Protein AF-A0A0V8JJ35-F1 (afdb_monomer_lite)

Foldseek 3Di:
DVVLLVLQVLVVLVVCVVVDVLDDPVLSVQLSVLVVVLLVQLVPDPLDLVSLVVSLVVSVVSVVVSCVVSVNSCDPVNVVSVVVSSVCSSCVCVVPVVVPDD

Sequence (102 aa):
MEELKDSKPTLEWQERMEEDELFTVENIKATDEILDTYLNSLKESKDIEQDILRYVKQVVLSLNDLNEQFDYFIGTLEREELCEFIMEAANPKKEYCLNGKC

Organism: NCBI:txid1414648

pLDDT: mean 87.24, std 15.77, range [42.47, 98.5]

Secondary structure (DSSP, 8-state):
--TTTTT-HHHHHHHHTTT-TT--HHHHHHHHHHHHHHHHHHHHS-S-HHHHHHHHHHHHHHHHHHHHHTTT---HHHHHHHHHHHHHHH-TTHHHHTTT--

Structure (mmCIF, N/CA/C/O backbone):
data_AF-A0A0V8JJ35-F1
#
_entry.id   AF-A0A0V8JJ35-F1
#
loop_
_atom_site.group_PDB
_atom_site.id
_atom_site.type_symbol
_atom_site.label_atom_id
_atom_site.label_alt_id
_atom_site.label_comp_id
_atom_site.label_asym_id
_atom_site.label_entity_id
_atom_site.label_seq_id
_atom_site.pdbx_PDB_ins_code
_atom_site.Cartn_x
_atom_site.Cartn_y
_atom_site.Cartn_z
_atom_site.occupancy
_atom_site.B_iso_or_equiv
_atom_site.auth_seq_id
_atom_site.auth_comp_id
_atom_site.auth_asym_id
_atom_site.auth_atom_id
_atom_site.pdbx_PDB_model_num
ATOM 1 N N . MET A 1 1 ? 0.452 10.114 12.743 1.00 62.75 1 MET A N 1
ATOM 2 C CA . MET A 1 1 ? 0.018 9.774 11.366 1.00 62.75 1 MET A CA 1
ATOM 3 C C . MET A 1 1 ? 0.825 10.470 10.278 1.00 62.75 1 MET A C 1
ATOM 5 O O . MET A 1 1 ? 0.926 9.899 9.206 1.00 62.75 1 MET A O 1
ATOM 9 N N . GLU A 1 2 ? 1.401 11.655 10.518 1.00 63.25 2 GLU A N 1
ATOM 10 C CA . GLU A 1 2 ? 2.452 12.175 9.622 1.00 63.25 2 GLU A CA 1
ATOM 11 C C . GLU A 1 2 ? 3.705 11.282 9.667 1.00 63.25 2 GLU A C 1
ATOM 13 O O . GLU A 1 2 ? 4.199 10.915 8.615 1.00 63.25 2 GLU A O 1
ATOM 18 N N . GLU A 1 3 ? 4.086 10.760 10.840 1.00 71.50 3 GLU A N 1
ATOM 19 C CA . GLU A 1 3 ? 5.177 9.769 10.975 1.00 71.50 3 GLU A CA 1
ATOM 20 C C . GLU A 1 3 ? 4.972 8.488 10.142 1.00 71.50 3 GLU A C 1
ATOM 22 O O . GLU A 1 3 ? 5.939 7.880 9.707 1.00 71.50 3 GLU A O 1
ATOM 27 N N . LEU A 1 4 ? 3.716 8.103 9.865 1.00 78.31 4 LEU A N 1
ATOM 28 C CA . LEU A 1 4 ? 3.402 6.948 9.012 1.00 78.31 4 LEU A CA 1
ATOM 29 C C . LEU A 1 4 ? 3.532 7.262 7.518 1.00 78.31 4 LEU A C 1
ATOM 31 O O . LEU A 1 4 ? 3.595 6.354 6.704 1.00 78.31 4 LEU A O 1
ATOM 35 N N . LYS A 1 5 ? 3.527 8.533 7.112 1.00 77.38 5 LYS A N 1
ATOM 36 C CA . LYS A 1 5 ? 3.812 8.871 5.711 1.00 77.38 5 LYS A CA 1
ATOM 37 C C . LYS A 1 5 ? 5.301 8.753 5.418 1.00 77.38 5 LYS A C 1
ATOM 39 O O . LYS A 1 5 ? 5.664 8.307 4.337 1.00 77.38 5 LYS A O 1
ATOM 44 N N . ASP A 1 6 ? 6.125 9.096 6.402 1.00 83.81 6 ASP A N 1
ATOM 45 C CA . ASP A 1 6 ? 7.583 9.015 6.312 1.00 83.81 6 ASP A CA 1
ATOM 46 C C . ASP A 1 6 ? 8.103 7.572 6.458 1.00 83.81 6 ASP A C 1
ATOM 48 O O . ASP A 1 6 ? 9.275 7.315 6.210 1.00 83.81 6 ASP A O 1
ATOM 52 N N . SER A 1 7 ? 7.237 6.624 6.834 1.00 88.38 7 SER A N 1
ATOM 53 C CA . SER A 1 7 ? 7.556 5.198 6.974 1.00 88.38 7 SER A CA 1
ATOM 54 C C .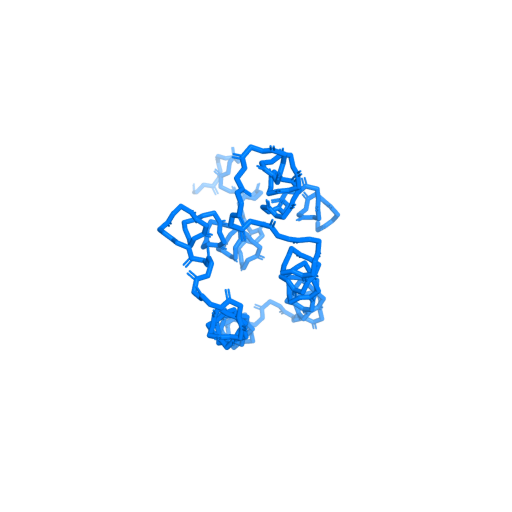 SER A 1 7 ? 6.956 4.327 5.863 1.00 88.38 7 SER A C 1
ATOM 56 O O . SER A 1 7 ? 6.846 3.111 6.034 1.00 88.38 7 SER A O 1
ATOM 58 N N . LYS A 1 8 ? 6.464 4.916 4.764 1.00 94.44 8 LYS A N 1
ATOM 59 C CA . LYS A 1 8 ? 5.910 4.121 3.663 1.00 94.44 8 LYS A CA 1
ATOM 60 C C . LYS A 1 8 ? 7.025 3.318 2.980 1.00 94.44 8 LYS A C 1
ATOM 62 O O . LYS A 1 8 ? 8.058 3.901 2.647 1.00 94.44 8 LYS A O 1
ATOM 67 N N . PRO A 1 9 ? 6.789 2.036 2.649 1.00 96.25 9 PRO A N 1
ATOM 68 C CA . PRO A 1 9 ? 7.790 1.218 1.962 1.00 96.25 9 PRO A CA 1
ATOM 69 C C . PRO A 1 9 ? 8.124 1.750 0.560 1.00 96.25 9 PRO A C 1
ATOM 71 O O . PRO A 1 9 ? 9.234 1.574 0.073 1.00 96.25 9 PRO A O 1
ATOM 74 N N . THR A 1 10 ? 7.202 2.492 -0.064 1.00 96.44 10 THR A N 1
ATOM 75 C CA . THR A 1 10 ? 7.397 3.127 -1.375 1.00 96.44 10 THR A CA 1
ATOM 76 C C . THR A 1 10 ? 8.571 4.107 -1.417 1.00 96.44 10 THR A C 1
ATOM 78 O O . THR A 1 10 ? 9.088 4.348 -2.504 1.00 96.44 10 THR A O 1
ATOM 81 N N . LEU A 1 11 ? 9.019 4.648 -0.277 1.00 94.88 11 LEU A N 1
ATOM 82 C CA . LEU A 1 11 ? 10.212 5.497 -0.205 1.00 94.88 11 LEU A CA 1
ATOM 83 C C . LEU A 1 11 ? 11.490 4.684 -0.450 1.00 94.88 11 LEU A C 1
ATOM 85 O O . LEU A 1 11 ? 12.288 5.043 -1.309 1.00 94.88 11 LEU A O 1
ATOM 89 N N . GLU A 1 12 ? 11.644 3.547 0.2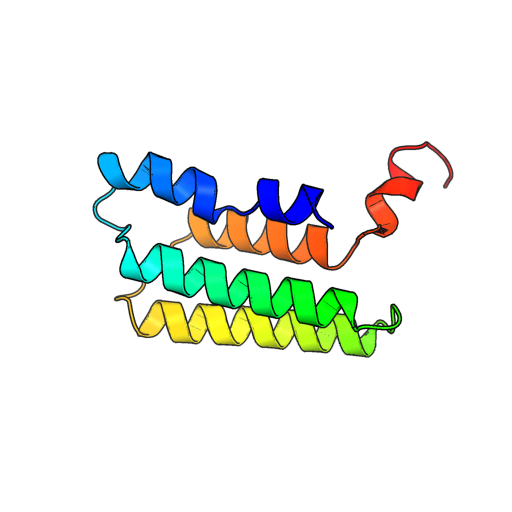28 1.00 93.94 12 GLU A N 1
ATOM 90 C CA . GLU A 1 12 ? 12.782 2.644 0.011 1.00 93.94 12 GLU A CA 1
ATOM 91 C C . GLU A 1 12 ? 12.724 1.991 -1.378 1.00 93.94 12 GLU A C 1
ATOM 93 O O . GLU A 1 12 ? 13.754 1.739 -1.999 1.00 93.94 12 GLU A O 1
ATOM 98 N N . TRP A 1 13 ? 11.524 1.763 -1.924 1.00 96.12 13 TRP A N 1
ATOM 99 C CA . TRP A 1 13 ? 11.365 1.244 -3.290 1.00 96.12 13 TRP A CA 1
ATOM 100 C C . TRP A 1 13 ? 11.874 2.232 -4.344 1.00 96.12 13 TRP A C 1
ATOM 102 O O . TRP A 1 13 ? 12.422 1.812 -5.360 1.00 96.12 13 TRP A O 1
ATOM 112 N N . GLN A 1 14 ? 11.737 3.544 -4.109 1.00 94.56 14 GLN A N 1
ATOM 113 C CA . GLN A 1 14 ? 12.307 4.568 -4.994 1.00 94.56 14 GLN A CA 1
ATOM 114 C C . GLN A 1 14 ? 13.833 4.514 -5.016 1.00 94.56 14 GLN A C 1
ATOM 116 O O . GLN A 1 14 ? 14.421 4.697 -6.078 1.00 94.56 14 GLN A O 1
ATOM 121 N N . GLU A 1 15 ? 14.464 4.241 -3.872 1.00 92.94 15 GLU A N 1
ATOM 122 C CA . GLU A 1 15 ? 15.915 4.053 -3.791 1.00 92.94 15 GLU A CA 1
ATOM 123 C C . GLU A 1 15 ? 16.340 2.767 -4.514 1.00 92.94 15 GLU A C 1
ATOM 125 O O . GLU A 1 15 ? 17.293 2.776 -5.291 1.00 92.94 15 GLU A O 1
ATOM 130 N N . ARG A 1 16 ? 15.581 1.675 -4.336 1.00 93.56 16 ARG A N 1
ATOM 131 C CA . ARG A 1 16 ? 15.834 0.392 -5.011 1.00 93.56 16 ARG A CA 1
ATOM 132 C C . ARG A 1 16 ? 15.594 0.424 -6.519 1.00 93.56 16 ARG A C 1
ATOM 134 O O . ARG A 1 16 ? 16.177 -0.391 -7.220 1.00 93.56 16 ARG A O 1
ATOM 141 N N . MET A 1 17 ? 14.801 1.361 -7.037 1.00 93.56 17 MET A N 1
ATOM 142 C CA . MET A 1 17 ? 14.497 1.472 -8.471 1.00 93.56 17 MET A CA 1
ATOM 143 C C . MET A 1 17 ? 15.745 1.651 -9.356 1.00 93.56 17 MET A C 1
ATOM 145 O O . MET A 1 17 ? 15.723 1.265 -10.521 1.00 93.56 17 MET A O 1
ATOM 149 N N . GLU A 1 18 ? 16.838 2.223 -8.837 1.00 88.31 18 GLU A N 1
ATOM 150 C CA . GLU A 1 18 ? 18.097 2.320 -9.597 1.00 88.31 18 GLU A CA 1
ATOM 151 C C . GLU A 1 18 ? 18.804 0.962 -9.763 1.00 88.31 18 GLU A C 1
ATOM 153 O O . GLU A 1 18 ? 19.580 0.783 -10.704 1.00 88.31 18 GLU A O 1
ATOM 158 N N . GLU A 1 19 ? 18.535 0.009 -8.869 1.00 87.94 19 GLU A N 1
ATOM 159 C CA . GLU A 1 19 ? 19.182 -1.307 -8.816 1.00 87.94 19 GLU A CA 1
ATOM 160 C C . GLU A 1 19 ? 18.260 -2.453 -9.265 1.00 87.94 19 GLU A C 1
ATOM 162 O O . GLU A 1 19 ? 18.749 -3.498 -9.699 1.00 87.94 19 GLU A O 1
ATOM 167 N N . ASP A 1 20 ? 16.943 -2.262 -9.176 1.00 85.88 20 ASP A N 1
ATOM 168 C CA . ASP A 1 20 ? 15.926 -3.291 -9.370 1.00 85.88 20 ASP A CA 1
ATOM 169 C C . ASP A 1 20 ? 14.941 -2.920 -10.494 1.00 85.88 20 ASP A C 1
ATOM 171 O O . ASP A 1 20 ? 14.113 -2.016 -10.360 1.00 85.88 20 ASP A O 1
ATOM 175 N N . GLU A 1 21 ? 15.005 -3.665 -11.604 1.00 87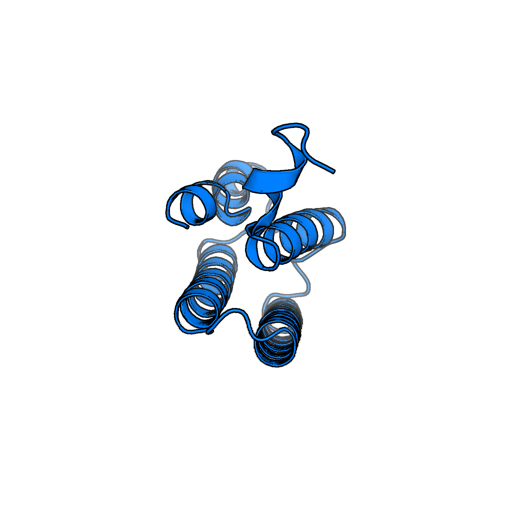.44 21 GLU A N 1
ATOM 176 C CA . GLU A 1 21 ? 14.138 -3.490 -12.783 1.00 87.44 21 GLU A CA 1
ATOM 177 C C . GLU A 1 21 ? 12.653 -3.802 -12.503 1.00 87.44 21 GLU A C 1
ATOM 179 O O . GLU A 1 21 ? 11.790 -3.528 -13.339 1.00 87.44 21 GLU A O 1
ATOM 184 N N . LEU A 1 22 ? 12.346 -4.371 -11.334 1.00 90.62 22 LEU A N 1
ATOM 185 C CA . LEU A 1 22 ? 10.993 -4.629 -10.844 1.00 90.62 22 LEU A CA 1
ATOM 186 C C . LEU A 1 22 ? 10.199 -3.338 -10.602 1.00 90.62 22 LEU A C 1
ATOM 188 O O . LEU A 1 22 ? 8.974 -3.301 -10.770 1.00 90.62 22 LEU A O 1
ATOM 192 N N . PHE A 1 23 ? 10.886 -2.271 -10.194 1.00 95.88 23 PHE A N 1
ATOM 193 C CA . PHE A 1 23 ? 10.256 -1.009 -9.843 1.00 95.88 23 PHE A CA 1
ATOM 194 C C . PHE A 1 23 ? 10.212 -0.045 -11.022 1.00 95.88 23 PHE A C 1
ATOM 196 O O . PHE A 1 23 ? 11.169 0.155 -11.764 1.00 95.88 23 PHE A O 1
ATOM 203 N N . THR A 1 24 ? 9.065 0.609 -11.161 1.00 95.88 24 THR A N 1
ATOM 204 C CA . THR A 1 24 ? 8.849 1.695 -12.110 1.00 95.88 24 THR A CA 1
ATOM 205 C C . THR A 1 24 ? 8.251 2.874 -11.365 1.00 95.88 24 THR A C 1
ATOM 207 O O . THR A 1 24 ? 7.603 2.723 -10.327 1.00 95.88 24 THR A O 1
ATOM 210 N N . VAL A 1 25 ? 8.420 4.075 -11.910 1.00 96.25 25 VAL A N 1
ATOM 211 C CA . VAL A 1 25 ? 7.796 5.271 -11.331 1.00 96.25 25 VAL A CA 1
ATOM 212 C C . VAL A 1 25 ? 6.277 5.082 -11.243 1.00 96.25 25 VAL A C 1
ATOM 214 O O . VAL A 1 25 ? 5.649 5.490 -10.268 1.00 96.25 25 VAL A O 1
ATOM 217 N N . GLU A 1 26 ? 5.687 4.429 -12.243 1.00 97.06 26 GLU A N 1
ATOM 218 C CA . GLU A 1 26 ? 4.262 4.148 -12.333 1.00 97.06 26 GLU A CA 1
ATOM 219 C C . GLU A 1 26 ? 3.776 3.188 -11.240 1.00 97.06 26 GLU A C 1
ATOM 221 O O . GLU A 1 26 ? 2.801 3.512 -10.556 1.00 97.06 26 GLU A O 1
ATOM 226 N N . ASN A 1 27 ? 4.434 2.037 -11.048 1.00 97.50 27 ASN A N 1
ATOM 227 C CA . ASN A 1 27 ? 3.977 1.043 -10.069 1.00 97.50 27 ASN A CA 1
ATOM 228 C C . ASN A 1 27 ? 4.204 1.500 -8.617 1.00 97.50 27 ASN A C 1
ATOM 230 O O . ASN A 1 27 ? 3.327 1.304 -7.768 1.00 97.50 27 ASN A O 1
ATOM 234 N N . ILE A 1 28 ? 5.305 2.209 -8.345 1.00 97.62 28 ILE A N 1
ATOM 235 C CA . ILE A 1 28 ? 5.575 2.819 -7.041 1.00 97.62 28 ILE A CA 1
ATOM 236 C C . ILE A 1 28 ? 4.507 3.864 -6.741 1.00 97.62 28 ILE A C 1
ATOM 238 O O . ILE A 1 28 ? 3.899 3.834 -5.672 1.00 97.62 28 ILE A O 1
ATOM 242 N N . LYS A 1 29 ? 4.237 4.773 -7.684 1.00 97.88 29 LYS A N 1
ATOM 243 C CA . LYS A 1 29 ? 3.249 5.835 -7.483 1.00 97.88 29 LYS A CA 1
ATOM 244 C C . LYS A 1 29 ? 1.847 5.270 -7.256 1.00 97.88 29 LYS A C 1
ATOM 246 O O . LYS A 1 29 ? 1.145 5.727 -6.359 1.00 97.88 29 LYS A O 1
ATOM 251 N N . ALA A 1 30 ? 1.446 4.268 -8.033 1.00 98.19 30 ALA A N 1
ATOM 252 C CA . ALA A 1 30 ? 0.145 3.630 -7.864 1.00 98.19 30 ALA A CA 1
ATOM 253 C C . ALA A 1 30 ? 0.025 2.918 -6.504 1.00 98.19 30 ALA A C 1
ATOM 255 O O . ALA A 1 30 ? -1.021 2.990 -5.857 1.00 98.19 30 ALA A O 1
ATOM 256 N N . THR A 1 31 ? 1.106 2.292 -6.028 1.00 98.31 31 THR A N 1
ATOM 257 C CA . THR A 1 31 ? 1.163 1.735 -4.667 1.00 98.31 31 THR A CA 1
ATOM 258 C C . THR A 1 31 ? 1.015 2.838 -3.620 1.00 98.31 31 THR A C 1
ATOM 260 O O . THR A 1 31 ? 0.219 2.710 -2.690 1.00 98.31 31 THR A O 1
ATOM 263 N N . ASP A 1 32 ? 1.736 3.947 -3.787 1.00 97.94 32 ASP A N 1
ATOM 264 C CA . ASP A 1 32 ? 1.739 5.069 -2.850 1.00 97.94 32 ASP A CA 1
ATOM 265 C C . ASP A 1 32 ? 0.345 5.696 -2.674 1.00 97.94 32 ASP A C 1
ATOM 267 O O . ASP A 1 32 ? -0.081 5.952 -1.544 1.00 97.94 32 ASP A O 1
ATOM 271 N N . GLU A 1 33 ? -0.397 5.851 -3.776 1.00 98.00 33 GLU A N 1
ATOM 272 C CA . GLU A 1 33 ? -1.777 6.355 -3.797 1.00 98.00 33 GLU A CA 1
ATOM 273 C C . GLU A 1 33 ? -2.761 5.412 -3.075 1.00 98.00 33 GLU A C 1
ATOM 275 O O . GLU A 1 33 ? -3.673 5.865 -2.367 1.00 98.00 33 GLU A O 1
ATOM 280 N N . ILE A 1 34 ? -2.573 4.091 -3.201 1.00 98.38 34 ILE A N 1
ATOM 281 C CA . ILE A 1 34 ? -3.356 3.089 -2.460 1.00 98.38 34 ILE A CA 1
ATOM 282 C C . ILE A 1 34 ? -3.085 3.209 -0.955 1.00 98.38 34 ILE A C 1
ATOM 284 O O . ILE A 1 34 ? -4.032 3.220 -0.159 1.00 98.38 34 ILE A O 1
ATOM 288 N N . LEU A 1 35 ? -1.816 3.345 -0.559 1.00 97.62 35 LEU A N 1
ATOM 289 C CA . LEU A 1 35 ? -1.432 3.512 0.844 1.00 97.62 35 LEU A CA 1
ATOM 290 C C . LEU A 1 35 ? -1.948 4.836 1.427 1.00 97.62 35 LEU A C 1
ATOM 292 O O . LEU A 1 35 ? -2.444 4.851 2.553 1.00 97.62 35 LEU A O 1
ATOM 296 N N . ASP A 1 36 ? -1.925 5.931 0.664 1.00 96.00 36 ASP A N 1
ATOM 297 C CA . ASP A 1 36 ? -2.521 7.205 1.088 1.00 96.00 36 ASP A CA 1
ATOM 298 C C . ASP A 1 36 ? -4.027 7.097 1.301 1.00 96.00 36 ASP A C 1
ATOM 300 O O . ASP A 1 36 ? -4.562 7.591 2.297 1.00 96.00 36 ASP A O 1
ATOM 304 N N . THR A 1 37 ? -4.722 6.427 0.384 1.00 95.94 37 THR A N 1
ATOM 305 C CA . THR A 1 37 ? -6.164 6.192 0.498 1.00 95.94 37 THR A CA 1
ATOM 306 C C . THR A 1 37 ? -6.489 5.395 1.761 1.00 95.94 37 THR A C 1
ATOM 308 O O . THR A 1 37 ? -7.430 5.729 2.489 1.00 95.94 37 THR A O 1
ATOM 311 N N . TYR A 1 38 ? -5.682 4.378 2.062 1.00 95.69 38 TYR A N 1
ATOM 312 C CA . TYR A 1 38 ? -5.796 3.598 3.288 1.00 95.69 38 TYR A CA 1
ATOM 313 C C . TYR A 1 38 ? -5.567 4.449 4.545 1.00 95.69 38 TYR A C 1
ATOM 315 O O . TYR A 1 38 ? -6.429 4.468 5.426 1.00 95.69 38 TYR A O 1
ATOM 323 N N . LEU A 1 39 ? -4.473 5.218 4.611 1.00 93.62 39 LEU A N 1
ATOM 324 C CA . LEU A 1 39 ? -4.191 6.108 5.743 1.00 93.62 39 LEU A CA 1
ATOM 325 C C . LEU A 1 39 ? -5.307 7.138 5.956 1.00 93.62 39 LEU A C 1
ATOM 327 O O . LEU A 1 39 ? -5.720 7.377 7.088 1.00 93.62 39 LEU A O 1
ATOM 331 N N . ASN A 1 40 ? -5.824 7.736 4.882 1.00 92.50 40 ASN A N 1
ATOM 332 C CA . ASN A 1 40 ? -6.928 8.690 4.970 1.00 92.50 40 ASN A CA 1
ATOM 333 C C . ASN A 1 40 ? -8.214 8.023 5.482 1.00 92.50 40 ASN A C 1
ATOM 335 O O . ASN A 1 40 ? -8.888 8.587 6.341 1.00 92.50 40 ASN A O 1
ATOM 339 N N . SER A 1 41 ? -8.503 6.795 5.047 1.00 92.25 41 SER A N 1
ATOM 340 C CA . SER A 1 41 ? -9.648 6.022 5.550 1.00 92.25 41 SER A CA 1
ATOM 341 C C . SER A 1 41 ? -9.521 5.721 7.049 1.00 92.25 41 SER A C 1
ATOM 343 O O . SER A 1 41 ? -10.496 5.828 7.795 1.00 92.25 41 SER A O 1
ATOM 345 N N . LEU A 1 42 ? -8.306 5.416 7.522 1.00 90.25 42 LEU A N 1
ATOM 346 C CA . LEU A 1 42 ? -8.031 5.232 8.948 1.00 90.25 42 LEU A CA 1
ATOM 347 C C . LEU A 1 42 ? -8.212 6.528 9.757 1.00 90.25 42 LEU A C 1
ATOM 349 O O . LEU A 1 42 ? -8.782 6.462 10.846 1.00 90.25 42 LEU A O 1
ATOM 353 N N . LYS A 1 43 ? -7.806 7.701 9.232 1.00 86.56 43 LYS A N 1
ATOM 354 C CA . LYS A 1 43 ? -8.032 9.023 9.878 1.00 86.56 43 LYS A CA 1
ATOM 355 C C . LYS A 1 43 ? -9.501 9.311 10.132 1.00 86.56 43 LYS A C 1
ATOM 357 O O . LYS A 1 43 ? -9.839 9.922 11.141 1.00 86.56 43 LYS A O 1
ATOM 362 N N . GLU A 1 44 ? -10.352 8.937 9.185 1.00 83.81 44 GLU A N 1
ATOM 363 C CA . GLU A 1 44 ? -11.792 9.178 9.260 1.00 83.81 44 GLU A CA 1
ATOM 364 C C . GLU A 1 44 ? -12.511 8.155 10.151 1.00 83.81 44 GLU A C 1
ATOM 366 O O . GLU A 1 44 ? -13.649 8.382 10.577 1.00 83.81 44 GLU A O 1
ATOM 371 N N . SER A 1 45 ? -11.850 7.037 10.461 1.00 80.06 45 SER A N 1
ATOM 372 C CA . SER A 1 45 ? -12.374 6.014 11.356 1.00 80.06 45 SER A CA 1
ATOM 373 C C . SER A 1 45 ? -12.439 6.522 12.801 1.00 80.06 45 SER A C 1
ATOM 375 O O . SER A 1 45 ? -11.574 7.258 13.269 1.00 80.06 45 SER A O 1
ATOM 377 N N . LYS A 1 46 ? -13.470 6.112 13.546 1.00 73.94 46 LYS A N 1
ATOM 378 C CA . LYS A 1 46 ? -13.610 6.419 14.983 1.00 73.94 46 LYS A CA 1
ATOM 379 C C . LYS A 1 46 ? -13.022 5.313 15.871 1.00 73.94 46 LYS A C 1
ATOM 381 O O . LYS A 1 46 ? -13.619 4.990 16.895 1.00 73.94 46 LYS A O 1
ATOM 386 N N . ASP A 1 47 ? -11.927 4.681 15.440 1.00 67.56 47 ASP A N 1
ATOM 387 C CA . ASP A 1 47 ? -11.316 3.504 16.085 1.00 67.56 47 ASP A CA 1
ATOM 388 C C . ASP A 1 47 ? -12.288 2.325 16.292 1.00 67.56 47 ASP A C 1
ATOM 390 O O . ASP A 1 47 ? -12.177 1.538 17.238 1.00 67.56 47 ASP A O 1
ATOM 394 N N . ILE A 1 48 ? -13.275 2.191 15.405 1.00 78.50 48 ILE A N 1
ATOM 395 C CA . ILE A 1 48 ? -14.188 1.050 15.414 1.00 78.50 48 ILE A CA 1
ATOM 396 C C . ILE A 1 48 ? -13.453 -0.112 14.748 1.00 78.50 48 ILE A C 1
ATOM 398 O O . ILE A 1 48 ? -13.138 -0.057 13.563 1.00 78.50 48 ILE A O 1
ATOM 402 N N . GLU A 1 49 ? -13.204 -1.181 15.501 1.00 82.81 49 GLU A N 1
ATOM 403 C CA . GLU A 1 49 ? -12.465 -2.370 15.043 1.00 82.81 49 GLU A CA 1
ATOM 404 C C . GLU A 1 49 ? -12.977 -2.919 13.697 1.00 82.81 49 GLU A C 1
ATOM 406 O O . GLU A 1 49 ? -12.194 -3.315 12.835 1.00 82.81 49 GLU A O 1
ATOM 411 N N . GLN A 1 50 ? -14.296 -2.881 13.480 1.00 85.12 50 GLN A N 1
ATOM 412 C CA . GLN A 1 50 ? -14.919 -3.306 12.223 1.00 85.12 50 GLN A CA 1
ATOM 413 C C . GLN A 1 50 ? -14.543 -2.415 11.031 1.00 85.12 50 GLN A C 1
ATOM 415 O O . GLN A 1 50 ? -14.355 -2.932 9.929 1.00 85.12 50 GLN A O 1
ATOM 420 N N . ASP A 1 51 ? -14.414 -1.102 11.240 1.00 88.38 51 ASP A N 1
ATOM 421 C CA . ASP A 1 51 ? -14.003 -0.163 10.195 1.00 88.38 51 ASP A CA 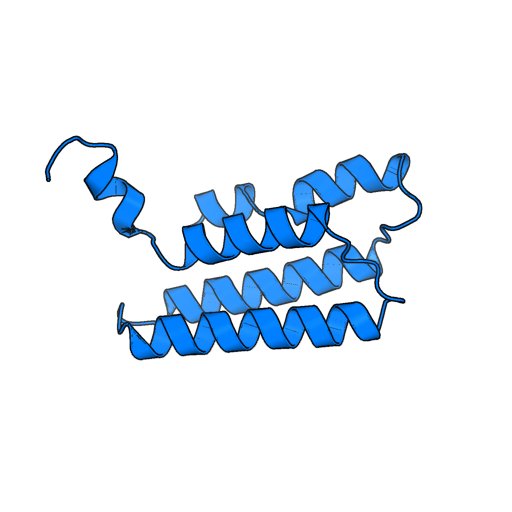1
ATOM 422 C C . ASP A 1 51 ? -12.524 -0.366 9.855 1.00 88.38 51 ASP A C 1
ATOM 424 O O . ASP A 1 51 ? -12.180 -0.472 8.680 1.00 88.38 51 ASP A O 1
ATOM 428 N N . ILE A 1 52 ? -11.665 -0.538 10.867 1.00 89.69 52 ILE A N 1
ATOM 429 C CA . ILE A 1 52 ? -10.237 -0.841 10.669 1.00 89.69 52 ILE A CA 1
ATOM 430 C C . ILE A 1 52 ? -10.076 -2.128 9.853 1.00 89.69 52 ILE A C 1
ATOM 432 O O . ILE A 1 52 ? -9.395 -2.129 8.828 1.00 89.69 52 ILE A O 1
ATOM 436 N N . LEU A 1 53 ? -10.754 -3.214 10.245 1.00 91.44 53 LEU A N 1
ATOM 437 C CA . LEU A 1 53 ? -10.695 -4.485 9.519 1.00 91.44 53 LEU A CA 1
ATOM 438 C C . LEU A 1 53 ? -11.196 -4.347 8.074 1.00 91.44 53 LEU A C 1
ATOM 440 O O . LEU A 1 53 ? -10.636 -4.948 7.153 1.00 91.44 53 LEU A O 1
ATOM 444 N N . ARG A 1 54 ? -12.245 -3.546 7.858 1.00 94.25 54 ARG A N 1
ATOM 445 C CA . ARG A 1 54 ? -12.754 -3.246 6.518 1.00 94.25 54 ARG A CA 1
ATOM 446 C C . ARG A 1 54 ? -11.708 -2.514 5.676 1.00 94.25 54 ARG A C 1
ATOM 448 O O . ARG A 1 54 ? -11.516 -2.906 4.526 1.00 94.25 54 ARG A O 1
ATOM 455 N N . TYR A 1 55 ? -11.038 -1.503 6.222 1.00 95.19 55 TYR A N 1
ATOM 456 C CA . TYR A 1 55 ? -10.012 -0.748 5.501 1.00 95.19 55 TYR A CA 1
ATOM 457 C C . TYR A 1 55 ? -8.772 -1.593 5.207 1.00 95.19 55 TYR A C 1
ATOM 459 O O . TYR A 1 55 ? -8.284 -1.558 4.080 1.00 95.19 55 TYR A O 1
ATOM 467 N N . VAL A 1 56 ? -8.338 -2.438 6.150 1.00 95.50 56 VAL A N 1
ATOM 468 C CA . VAL A 1 56 ? -7.267 -3.427 5.926 1.00 95.50 56 VAL A CA 1
ATOM 469 C C . VAL A 1 56 ? -7.632 -4.367 4.776 1.00 95.50 56 VAL A C 1
ATOM 471 O O . VAL A 1 56 ? -6.839 -4.595 3.865 1.00 95.50 56 VAL A O 1
ATOM 474 N N . LYS A 1 57 ? -8.863 -4.888 4.759 1.00 96.81 57 LYS A N 1
ATOM 475 C CA . LYS A 1 57 ? -9.323 -5.731 3.650 1.00 96.81 57 LYS A CA 1
ATOM 476 C C . LYS A 1 57 ? -9.302 -4.978 2.318 1.00 96.81 57 LYS A C 1
ATOM 478 O O . LYS A 1 57 ? -8.900 -5.552 1.312 1.00 96.81 57 LYS A O 1
ATOM 483 N N . GLN A 1 58 ? -9.758 -3.726 2.299 1.00 97.62 58 GLN A N 1
ATOM 484 C CA . GLN A 1 58 ? -9.795 -2.920 1.079 1.00 97.62 58 GLN A CA 1
ATOM 485 C C . GLN A 1 58 ? -8.394 -2.652 0.531 1.00 97.62 58 GLN A C 1
ATOM 487 O O . GLN A 1 58 ? -8.178 -2.891 -0.651 1.00 97.62 58 GLN A O 1
ATOM 492 N N . VAL A 1 59 ? -7.440 -2.236 1.370 1.00 98.06 59 VAL A N 1
ATOM 493 C CA . VAL A 1 59 ? -6.068 -1.968 0.913 1.00 98.06 59 VAL A CA 1
ATOM 494 C C . VAL A 1 59 ? -5.391 -3.234 0.381 1.00 98.06 59 VAL A C 1
ATOM 496 O O . VAL A 1 59 ? -4.783 -3.189 -0.681 1.00 98.06 59 VAL A O 1
ATOM 499 N N . VAL A 1 60 ? -5.574 -4.389 1.036 1.00 98.00 60 VAL A N 1
ATOM 500 C CA . VAL A 1 60 ? -5.009 -5.670 0.572 1.00 98.00 60 VAL A CA 1
ATOM 501 C C 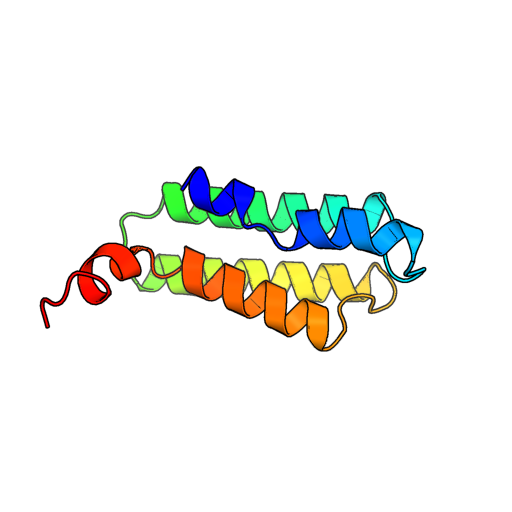. VAL A 1 60 ? -5.586 -6.089 -0.782 1.00 98.00 60 VAL A C 1
ATOM 503 O O . VAL A 1 60 ? -4.846 -6.559 -1.642 1.00 98.00 60 VAL A O 1
ATOM 506 N N . LEU A 1 61 ? -6.896 -5.921 -0.991 1.00 98.38 61 LEU A N 1
ATOM 507 C CA . LEU A 1 61 ? -7.516 -6.213 -2.286 1.00 98.38 61 LEU A CA 1
ATOM 508 C C . LEU A 1 61 ? -6.986 -5.278 -3.376 1.00 98.38 61 LEU A C 1
ATOM 510 O O . LEU A 1 61 ? -6.560 -5.768 -4.415 1.00 98.38 61 LEU A O 1
ATOM 514 N N . SER A 1 62 ? -6.913 -3.972 -3.108 1.00 98.44 62 SER A N 1
ATOM 515 C CA . SER A 1 62 ? -6.356 -3.004 -4.058 1.00 98.44 62 SER A CA 1
ATOM 516 C C . SER A 1 62 ? -4.902 -3.313 -4.424 1.00 98.44 62 SER A C 1
ATOM 518 O O . SER A 1 62 ? -4.531 -3.187 -5.585 1.00 98.44 62 SER A O 1
ATOM 520 N N . LEU A 1 63 ? -4.079 -3.745 -3.462 1.00 98.50 63 LEU A N 1
ATOM 521 C CA . LEU A 1 63 ? -2.690 -4.143 -3.714 1.00 98.50 63 LEU A CA 1
ATOM 522 C C . LEU A 1 63 ? -2.595 -5.431 -4.542 1.00 98.50 63 LEU A C 1
ATOM 524 O O . LEU A 1 63 ? -1.719 -5.532 -5.395 1.00 98.50 63 LEU A O 1
ATOM 528 N N . ASN A 1 64 ? -3.489 -6.403 -4.337 1.00 97.81 64 ASN A N 1
ATOM 529 C CA . ASN A 1 64 ? -3.539 -7.601 -5.181 1.00 97.81 64 ASN A CA 1
ATOM 530 C C . ASN A 1 64 ? -3.941 -7.254 -6.621 1.00 97.81 64 ASN A C 1
ATOM 532 O O . ASN A 1 64 ? -3.268 -7.694 -7.549 1.00 97.81 64 ASN A O 1
ATOM 536 N N . ASP A 1 65 ? -4.973 -6.426 -6.797 1.00 98.25 65 ASP A N 1
ATOM 537 C CA . ASP A 1 65 ? -5.414 -5.966 -8.118 1.00 98.25 65 ASP A CA 1
ATOM 538 C C . ASP A 1 65 ? -4.311 -5.155 -8.818 1.00 98.25 65 ASP A C 1
ATOM 540 O O . ASP A 1 65 ? -4.118 -5.272 -10.028 1.00 98.25 65 ASP A O 1
ATOM 544 N N . LEU A 1 66 ? -3.571 -4.329 -8.068 1.00 98.12 66 LEU A N 1
ATOM 545 C CA . LEU A 1 66 ? -2.410 -3.600 -8.578 1.00 98.12 66 LEU A CA 1
ATOM 546 C C . LEU A 1 66 ? -1.305 -4.565 -9.017 1.00 98.12 66 LEU A C 1
ATOM 548 O O . LEU A 1 66 ? -0.729 -4.403 -10.089 1.00 98.12 66 LEU A O 1
ATOM 552 N N . ASN A 1 67 ? -1.029 -5.584 -8.207 1.00 97.62 67 ASN A N 1
ATOM 553 C CA . ASN A 1 67 ? -0.007 -6.569 -8.516 1.00 97.62 67 ASN A CA 1
ATOM 554 C C . ASN A 1 67 ? -0.294 -7.292 -9.841 1.00 97.62 67 ASN A C 1
ATOM 556 O O . ASN A 1 67 ? 0.610 -7.478 -10.647 1.00 97.62 67 ASN A O 1
ATOM 560 N N . GLU A 1 68 ? -1.554 -7.655 -10.095 1.00 97.25 68 GLU A N 1
ATOM 561 C CA . GLU A 1 68 ? -1.971 -8.260 -11.369 1.00 97.25 68 GLU A CA 1
ATOM 562 C C . GLU A 1 68 ? -1.816 -7.302 -12.561 1.00 97.25 68 GLU A C 1
ATOM 564 O O . GLU A 1 68 ? -1.484 -7.735 -13.663 1.00 97.25 68 GLU A O 1
ATOM 569 N N . GLN A 1 69 ? -2.026 -5.997 -12.357 1.00 97.44 69 GLN A N 1
ATOM 570 C CA . GLN A 1 69 ? -1.875 -4.981 -13.406 1.00 97.44 69 GLN A CA 1
ATOM 571 C C . GLN A 1 69 ? -0.415 -4.726 -13.799 1.00 97.44 69 GLN A C 1
ATOM 573 O O . GLN A 1 69 ? -0.148 -4.380 -14.949 1.00 97.44 69 GLN A O 1
ATOM 578 N N . PHE A 1 70 ? 0.517 -4.895 -12.861 1.00 96.12 70 PHE A N 1
ATOM 579 C CA . PHE A 1 70 ? 1.939 -4.586 -13.027 1.00 96.12 70 PHE A CA 1
ATOM 580 C C . PHE A 1 70 ? 2.814 -5.850 -13.024 1.00 96.12 70 PHE A C 1
ATOM 582 O O . PHE A 1 70 ? 3.867 -5.880 -12.396 1.00 96.12 70 PHE A O 1
ATOM 589 N N . ASP A 1 71 ? 2.359 -6.898 -13.718 1.00 94.31 71 ASP A N 1
ATOM 590 C CA . ASP A 1 71 ? 3.103 -8.147 -13.971 1.00 94.31 71 ASP A CA 1
ATOM 591 C C . ASP A 1 71 ? 3.691 -8.814 -12.713 1.00 94.31 71 ASP A C 1
ATOM 593 O O . ASP A 1 71 ? 4.805 -9.330 -12.698 1.00 94.31 71 ASP A O 1
ATOM 597 N N . TYR A 1 72 ? 2.914 -8.808 -11.629 1.00 94.75 72 TYR A N 1
ATOM 598 C CA . TYR A 1 72 ? 3.251 -9.447 -10.359 1.00 94.75 72 TYR A CA 1
ATOM 599 C C . TYR A 1 72 ? 4.533 -8.925 -9.687 1.00 94.75 72 TYR A C 1
ATOM 601 O O . TYR A 1 72 ? 5.224 -9.690 -9.012 1.00 94.75 72 TYR A O 1
ATOM 609 N N . PHE A 1 73 ? 4.816 -7.623 -9.809 1.00 96.31 73 PHE A N 1
ATOM 610 C CA . PHE A 1 73 ? 6.014 -7.007 -9.227 1.00 96.31 73 PHE A CA 1
ATOM 611 C C . PHE A 1 73 ? 6.101 -7.071 -7.687 1.00 96.31 73 PHE A C 1
ATOM 613 O O . PHE A 1 73 ? 7.182 -7.000 -7.121 1.00 96.31 73 PHE A O 1
ATOM 620 N N . ILE A 1 74 ? 4.979 -7.221 -6.981 1.00 97.00 74 ILE A N 1
ATOM 621 C CA . ILE A 1 74 ? 4.941 -7.343 -5.519 1.00 97.00 74 ILE A CA 1
ATOM 622 C C . ILE A 1 74 ? 5.294 -8.785 -5.119 1.00 97.00 74 ILE A C 1
ATOM 624 O O . ILE A 1 74 ? 4.422 -9.666 -4.992 1.00 97.00 74 ILE A O 1
ATOM 628 N N . GLY A 1 75 ? 6.595 -8.997 -4.915 1.00 94.12 75 GLY A N 1
ATOM 629 C CA . GLY A 1 75 ? 7.213 -10.240 -4.476 1.00 94.12 75 GLY A CA 1
ATOM 630 C C . GLY A 1 75 ? 7.068 -10.509 -2.977 1.00 94.12 75 GLY A C 1
ATOM 631 O O . GLY A 1 75 ? 6.225 -9.941 -2.283 1.00 94.12 75 GLY A O 1
ATOM 632 N N . THR A 1 76 ? 7.863 -11.449 -2.462 1.00 96.12 76 THR A N 1
ATOM 633 C CA . THR A 1 76 ? 7.827 -11.825 -1.039 1.00 96.12 76 THR A CA 1
ATOM 634 C C . THR A 1 76 ? 8.264 -10.675 -0.137 1.00 96.12 76 THR A C 1
ATOM 636 O O . THR A 1 76 ? 7.565 -10.395 0.832 1.00 96.12 76 THR A O 1
ATOM 639 N N . LEU A 1 77 ? 9.364 -9.999 -0.479 1.00 95.44 77 LEU A N 1
ATOM 640 C CA . LEU A 1 77 ? 9.914 -8.902 0.319 1.00 95.44 77 LEU A CA 1
ATOM 641 C C . LEU A 1 77 ? 8.935 -7.725 0.375 1.00 95.44 77 LEU A C 1
ATOM 643 O O . LEU A 1 77 ? 8.557 -7.274 1.450 1.00 95.44 77 LEU A O 1
ATOM 647 N N . GLU A 1 78 ? 8.420 -7.317 -0.781 1.00 97.00 78 GLU A N 1
ATOM 648 C CA . GLU A 1 78 ? 7.482 -6.201 -0.901 1.00 97.00 78 GLU A CA 1
ATOM 649 C C . GLU A 1 78 ? 6.180 -6.492 -0.144 1.00 97.00 78 GLU A C 1
ATOM 651 O O . GLU A 1 78 ? 5.583 -5.602 0.462 1.00 97.00 78 GLU A O 1
ATOM 656 N N . ARG A 1 79 ? 5.727 -7.756 -0.133 1.00 97.25 79 ARG A N 1
ATOM 657 C CA . ARG A 1 79 ? 4.563 -8.178 0.663 1.00 97.25 79 ARG A CA 1
ATOM 658 C C . ARG A 1 79 ? 4.817 -8.074 2.157 1.00 97.25 79 ARG A C 1
ATOM 660 O O . ARG A 1 79 ? 3.892 -7.701 2.874 1.00 97.25 79 ARG A O 1
ATOM 667 N N . GLU A 1 80 ? 6.007 -8.436 2.624 1.00 97.56 80 GLU A N 1
ATOM 668 C CA . GLU A 1 80 ? 6.377 -8.334 4.037 1.00 97.56 80 GLU A CA 1
ATOM 669 C C . GLU A 1 80 ? 6.398 -6.866 4.474 1.00 97.56 80 GLU A C 1
ATOM 671 O O . GLU A 1 80 ? 5.696 -6.511 5.422 1.00 97.56 80 GLU A O 1
ATOM 676 N N . GLU A 1 81 ? 7.053 -5.997 3.705 1.00 96.88 81 GLU A N 1
ATOM 677 C CA . GLU A 1 81 ? 7.118 -4.549 3.951 1.00 96.88 81 GLU A CA 1
ATOM 678 C C . GLU A 1 81 ? 5.725 -3.895 3.958 1.00 96.88 81 GLU A C 1
ATOM 680 O O . GLU A 1 81 ? 5.370 -3.147 4.875 1.00 96.88 81 GLU A O 1
ATOM 685 N N . LEU A 1 82 ? 4.877 -4.223 2.974 1.00 97.88 82 LEU A N 1
ATOM 686 C CA . LEU A 1 82 ? 3.487 -3.759 2.934 1.00 97.88 82 LEU A CA 1
ATOM 687 C C . LEU A 1 82 ? 2.679 -4.267 4.134 1.00 97.88 82 LEU A C 1
ATOM 689 O O . LEU A 1 82 ? 1.880 -3.518 4.699 1.00 97.88 82 LEU A O 1
ATOM 693 N N . CYS A 1 83 ? 2.852 -5.532 4.529 1.00 96.00 83 CYS A N 1
ATOM 694 C CA . CYS A 1 83 ? 2.136 -6.099 5.671 1.00 96.00 83 CYS A CA 1
ATOM 695 C C . CYS A 1 83 ? 2.540 -5.417 6.980 1.00 96.00 83 CYS A C 1
ATOM 697 O O . CYS A 1 83 ? 1.659 -5.076 7.773 1.00 96.00 83 CYS A O 1
ATOM 699 N N . GLU A 1 84 ? 3.837 -5.207 7.207 1.00 94.19 84 GLU A N 1
ATOM 700 C CA . GLU A 1 84 ? 4.347 -4.503 8.386 1.00 94.19 84 GLU A CA 1
ATOM 701 C C . GLU A 1 84 ? 3.761 -3.094 8.476 1.00 94.19 84 GLU A C 1
ATOM 703 O O . GLU A 1 84 ? 3.158 -2.743 9.496 1.00 94.19 84 GLU A O 1
ATOM 708 N N . PHE A 1 85 ? 3.816 -2.347 7.372 1.00 95.38 85 PHE A N 1
ATOM 709 C CA . PHE A 1 85 ? 3.240 -1.012 7.277 1.00 95.38 85 PHE A CA 1
ATOM 710 C C . PHE A 1 85 ? 1.733 -0.990 7.580 1.00 95.38 85 PHE A C 1
ATOM 712 O O . PHE A 1 85 ? 1.259 -0.203 8.404 1.00 95.38 85 PHE A O 1
ATOM 719 N N . ILE A 1 86 ? 0.957 -1.873 6.938 1.00 95.19 86 ILE A N 1
ATOM 720 C CA . ILE A 1 86 ? -0.502 -1.941 7.107 1.00 95.19 86 ILE A CA 1
ATOM 721 C C . ILE A 1 86 ? -0.869 -2.267 8.556 1.00 95.19 86 ILE A C 1
ATOM 723 O O . ILE A 1 86 ? -1.788 -1.648 9.101 1.00 95.19 86 ILE A O 1
ATOM 727 N N . MET A 1 87 ? -0.166 -3.219 9.177 1.00 91.81 87 MET A N 1
ATOM 728 C CA . MET A 1 87 ? -0.395 -3.614 10.568 1.00 91.81 87 MET A CA 1
ATOM 729 C C . MET A 1 87 ? -0.040 -2.499 11.550 1.00 91.81 87 MET A C 1
ATOM 731 O O . MET A 1 87 ? -0.772 -2.287 12.519 1.00 91.81 87 MET A O 1
ATOM 735 N N . GLU A 1 88 ? 1.059 -1.784 11.316 1.00 90.81 88 GLU A N 1
ATOM 736 C CA . GLU A 1 88 ? 1.456 -0.654 12.151 1.00 90.81 88 GLU A CA 1
ATOM 737 C C . GLU A 1 88 ? 0.443 0.489 12.065 1.00 90.81 88 GLU A C 1
ATOM 739 O O . GLU A 1 88 ? -0.032 0.975 13.093 1.00 90.81 88 GLU A O 1
ATOM 744 N N . ALA A 1 89 ? 0.019 0.840 10.851 1.00 90.62 89 ALA A N 1
ATOM 745 C CA . ALA A 1 89 ? -0.999 1.859 10.634 1.00 90.62 89 ALA A CA 1
ATOM 746 C C . ALA A 1 89 ? -2.370 1.471 11.223 1.00 90.62 89 ALA A C 1
ATOM 748 O O . ALA A 1 89 ? -3.060 2.325 11.780 1.00 90.62 89 ALA A O 1
ATOM 749 N N . ALA A 1 90 ? -2.758 0.191 11.147 1.00 89.50 90 ALA A N 1
ATOM 750 C CA . ALA A 1 90 ? -4.006 -0.321 11.726 1.00 89.50 90 ALA A CA 1
ATOM 751 C C . ALA A 1 90 ? -4.005 -0.334 13.263 1.00 89.50 90 ALA A C 1
ATOM 753 O O . ALA A 1 90 ? -5.071 -0.388 13.879 1.00 89.50 90 ALA A O 1
ATOM 754 N N . ASN A 1 91 ? -2.827 -0.318 13.892 1.00 82.00 91 ASN A N 1
ATOM 755 C CA . ASN A 1 91 ? -2.678 -0.395 15.338 1.00 82.00 91 ASN A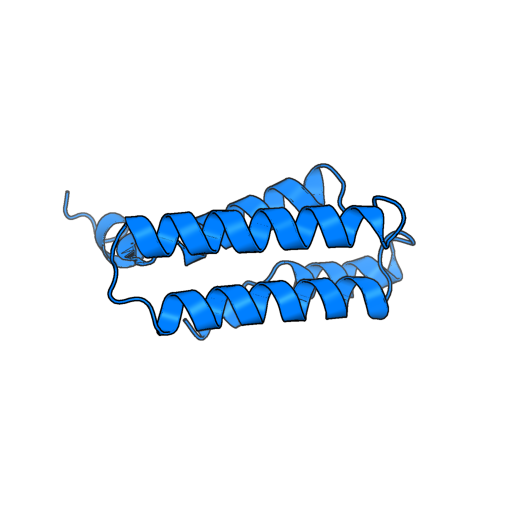 CA 1
ATOM 756 C C . ASN A 1 91 ? -1.860 0.785 15.892 1.00 82.00 91 ASN A C 1
ATOM 758 O O . ASN A 1 91 ? -0.760 0.587 16.423 1.00 82.00 91 ASN A O 1
ATOM 762 N N . PRO A 1 92 ? -2.418 2.011 15.882 1.00 59.81 92 PRO A N 1
ATOM 763 C CA . PRO A 1 92 ? -1.726 3.191 16.402 1.00 59.81 92 PRO A CA 1
ATOM 764 C C . PRO A 1 92 ? -1.422 3.101 17.913 1.00 59.81 92 PRO A C 1
ATOM 766 O O . PRO A 1 92 ? -0.651 3.894 18.445 1.00 59.81 92 PRO A O 1
ATOM 769 N N . LYS A 1 93 ? -1.971 2.107 18.634 1.00 53.31 93 LYS A N 1
ATOM 770 C CA . LYS A 1 93 ? -1.766 1.910 20.080 1.00 53.31 93 LYS A CA 1
ATOM 771 C C . LYS A 1 93 ? -0.378 1.384 20.476 1.00 53.31 93 LYS A C 1
ATOM 773 O O . LYS A 1 93 ? -0.144 1.214 21.676 1.00 53.31 93 LYS A O 1
ATOM 778 N N . LYS A 1 94 ? 0.571 1.180 19.548 1.00 47.59 94 LYS A N 1
ATOM 779 C CA . LYS A 1 94 ? 1.984 0.920 19.914 1.00 47.59 94 LYS A CA 1
ATOM 780 C C . LYS A 1 94 ? 2.592 2.030 20.794 1.00 47.59 94 LYS A C 1
ATOM 782 O O . LYS A 1 94 ? 3.525 1.744 21.542 1.00 47.59 94 LYS A O 1
ATOM 787 N N . GLU A 1 95 ? 2.004 3.229 20.827 1.00 45.06 95 GLU A N 1
ATOM 788 C CA . GLU A 1 95 ? 2.389 4.302 21.759 1.00 45.06 95 GLU A CA 1
ATOM 789 C C . GLU A 1 95 ? 2.145 3.947 23.250 1.00 45.06 95 GLU A C 1
ATOM 791 O O . GLU A 1 95 ? 2.838 4.449 24.138 1.00 45.06 95 GLU A O 1
ATOM 796 N N . TYR A 1 96 ? 1.226 3.020 23.560 1.00 44.03 96 TYR A N 1
ATOM 797 C CA . TYR A 1 96 ? 0.925 2.613 24.943 1.00 44.03 96 TYR A CA 1
ATOM 798 C C . TYR A 1 96 ? 1.716 1.386 25.426 1.00 44.03 96 TYR A C 1
ATOM 800 O O . TYR A 1 96 ? 1.983 1.272 26.623 1.00 44.03 96 TYR A O 1
ATOM 808 N N . CYS A 1 97 ? 2.141 0.490 24.528 1.00 43.22 97 CYS A N 1
ATOM 809 C CA . CYS A 1 97 ? 2.869 -0.727 24.916 1.00 43.22 97 CYS A CA 1
ATOM 810 C C . CYS A 1 97 ? 4.393 -0.535 24.987 1.00 43.22 97 CYS A C 1
ATOM 812 O O . CYS A 1 97 ? 5.042 -1.191 25.800 1.00 43.22 97 CYS A O 1
ATOM 814 N N . LEU A 1 98 ? 4.973 0.393 24.216 1.00 46.00 98 LEU A N 1
ATOM 815 C CA . LEU A 1 98 ? 6.406 0.722 24.317 1.00 46.00 98 LEU A CA 1
ATOM 816 C C . LEU A 1 98 ? 6.740 1.556 25.571 1.00 46.00 98 LEU A C 1
ATOM 818 O O . LEU A 1 98 ? 7.883 1.563 26.019 1.00 46.00 98 LEU A O 1
ATOM 822 N N . ASN A 1 99 ? 5.733 2.181 26.194 1.00 46.94 99 ASN A N 1
ATOM 823 C CA . ASN A 1 99 ? 5.860 2.952 27.437 1.00 46.94 99 ASN A CA 1
ATOM 824 C C . ASN A 1 99 ? 5.605 2.132 28.722 1.00 46.94 99 ASN A C 1
ATOM 826 O O . ASN A 1 99 ? 5.413 2.703 29.798 1.00 46.94 99 ASN A O 1
ATOM 830 N N . GLY A 1 100 ? 5.613 0.795 28.639 1.00 45.59 100 GLY A N 1
ATOM 831 C CA . GLY A 1 100 ? 5.695 -0.072 29.820 1.00 45.59 100 GLY A CA 1
ATOM 832 C C . GLY A 1 100 ? 4.491 -0.020 30.767 1.00 45.59 100 GLY A C 1
ATOM 833 O O . GLY A 1 100 ? 4.669 -0.122 31.980 1.00 45.59 100 GLY A O 1
ATOM 834 N N . LYS A 1 101 ? 3.268 0.129 30.247 1.00 42.47 101 LYS A N 1
ATOM 835 C CA . LYS A 1 101 ? 2.043 -0.058 31.040 1.00 42.47 101 LYS A CA 1
ATOM 836 C C . LYS A 1 101 ? 1.132 -1.098 30.388 1.00 42.47 101 LYS A C 1
ATOM 838 O O . LYS A 1 101 ? 0.178 -0.745 29.702 1.00 42.47 101 LYS A O 1
ATOM 843 N N . CYS A 1 102 ? 1.465 -2.367 30.622 1.00 47.75 102 CYS A N 1
ATOM 844 C CA . CYS A 1 102 ? 0.498 -3.466 30.635 1.00 47.75 102 CYS A CA 1
ATOM 845 C C . CYS A 1 102 ? 0.002 -3.664 32.070 1.00 47.75 102 CYS A C 1
ATOM 847 O O . CYS A 1 102 ? 0.841 -3.528 32.992 1.00 47.75 102 CYS A O 1
#

Radius of gyration: 14.51 Å; chains: 1; bounding box: 34×24×45 Å